Protein AF-A0A5A5R8M0-F1 (afdb_monomer_lite)

Secondary structure (DSSP, 8-state):
---TTHHHHHHHHHHHHHHHHHHHHHHHHHHHHHHHHHHHHHTT-S-HHHHHHHHHHHHHHHHHHHHHHHHHHHHHTT-HHHHHHHHHHHHHHHHHHHHHHHHTT--

Radius of gyration: 21.93 Å; chains: 1; bounding box: 60×54×44 Å

InterPro domains:
  IPR005496 Integral membrane protein TerC [PF03741] (22-100)

Foldseek 3Di:
DPPPPVVCVVVCCVVVVVVVVVVVVVVVVVVVVLLVVQVVVLVPDPDPVVSVVSSVVSVVVSVVVVVVCVVVVVVQVVDPVSVVVVVVVVVVVVCCVVVVVVVVVVD

Structure (mmCIF, N/CA/C/O backbone):
data_AF-A0A5A5R8M0-F1
#
_entry.id   AF-A0A5A5R8M0-F1
#
loop_
_atom_site.group_PDB
_atom_site.id
_atom_site.type_symbol
_atom_site.label_atom_id
_atom_site.label_alt_id
_atom_site.label_comp_id
_atom_site.label_asym_id
_atom_site.label_entity_id
_atom_site.label_seq_id
_atom_site.pdbx_PDB_ins_code
_atom_site.Cartn_x
_atom_site.Cartn_y
_atom_site.Cartn_z
_atom_site.occupancy
_atom_site.B_iso_or_equiv
_atom_site.auth_seq_id
_atom_site.auth_comp_id
_atom_site.auth_asym_id
_atom_site.auth_atom_id
_atom_site.pdbx_PDB_model_num
ATOM 1 N N . MET A 1 1 ? 43.511 -20.134 -13.077 1.00 50.44 1 MET A N 1
ATOM 2 C CA . MET A 1 1 ? 42.956 -18.778 -13.272 1.00 50.44 1 MET A CA 1
ATOM 3 C C . MET A 1 1 ? 41.483 -18.806 -12.864 1.00 50.44 1 MET A C 1
ATOM 5 O O . MET A 1 1 ? 40.622 -18.998 -13.707 1.00 50.44 1 MET A O 1
ATOM 9 N N . SER A 1 2 ? 41.199 -18.733 -11.561 1.00 52.47 2 SER A N 1
ATOM 10 C CA . SER A 1 2 ? 39.853 -18.844 -10.969 1.00 52.47 2 SER A CA 1
ATOM 11 C C . SER A 1 2 ? 39.514 -17.728 -9.947 1.00 52.47 2 SER A C 1
ATOM 13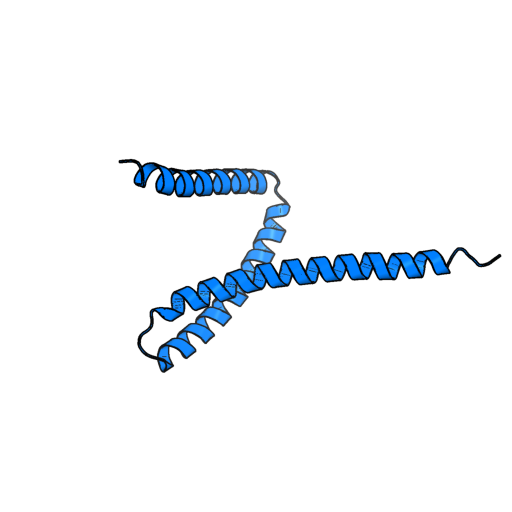 O O . SER A 1 2 ? 39.067 -18.062 -8.854 1.00 52.47 2 SER A O 1
ATOM 15 N N . PRO A 1 3 ? 39.730 -16.419 -10.232 1.00 62.56 3 PRO A N 1
ATOM 16 C CA . PRO A 1 3 ? 39.301 -15.341 -9.328 1.00 62.56 3 PRO A CA 1
ATOM 17 C C . PRO A 1 3 ? 37.932 -14.711 -9.673 1.00 62.56 3 PRO A C 1
ATOM 19 O O . PRO A 1 3 ? 37.373 -14.004 -8.852 1.00 62.56 3 PRO A O 1
ATOM 22 N N . GLN A 1 4 ? 37.359 -14.954 -10.858 1.00 59.12 4 GLN A N 1
ATOM 23 C CA . GLN A 1 4 ? 36.210 -14.171 -11.359 1.00 59.12 4 GLN A CA 1
ATOM 24 C C . GLN A 1 4 ? 34.822 -14.634 -10.868 1.00 59.12 4 GLN A C 1
ATOM 26 O O . GLN A 1 4 ? 33.858 -13.905 -11.042 1.00 59.12 4 GLN A O 1
ATOM 31 N N . ILE A 1 5 ? 34.688 -15.824 -10.268 1.00 59.44 5 ILE A N 1
ATOM 32 C CA . ILE A 1 5 ? 33.382 -16.352 -9.809 1.00 59.44 5 ILE A CA 1
ATOM 33 C C . ILE A 1 5 ? 33.050 -15.918 -8.368 1.00 59.44 5 ILE A C 1
ATOM 35 O O . ILE A 1 5 ? 31.878 -15.814 -8.013 1.00 59.44 5 ILE A O 1
ATOM 39 N N . LEU A 1 6 ? 34.064 -15.620 -7.548 1.00 66.06 6 LEU A N 1
ATOM 40 C CA . LEU A 1 6 ? 33.881 -15.255 -6.138 1.00 66.06 6 LEU A CA 1
ATOM 41 C C . LEU A 1 6 ? 33.359 -13.811 -5.968 1.00 66.06 6 LEU A C 1
ATOM 43 O O . LEU A 1 6 ? 32.526 -13.565 -5.101 1.00 66.06 6 LEU A O 1
ATOM 47 N N . ASP A 1 7 ? 33.748 -12.900 -6.867 1.00 60.03 7 ASP A N 1
ATOM 48 C CA . ASP A 1 7 ? 33.298 -11.495 -6.916 1.00 60.03 7 ASP A CA 1
ATOM 49 C C . ASP A 1 7 ? 31.795 -11.348 -7.207 1.00 60.03 7 ASP A C 1
ATOM 51 O O . ASP A 1 7 ? 31.111 -10.472 -6.670 1.00 60.03 7 ASP A O 1
ATOM 55 N N . ILE A 1 8 ? 31.257 -12.231 -8.056 1.00 63.91 8 ILE A N 1
ATOM 56 C CA . ILE A 1 8 ? 29.841 -12.199 -8.439 1.00 63.91 8 ILE A CA 1
ATOM 57 C C . ILE A 1 8 ? 28.981 -12.727 -7.294 1.00 63.91 8 ILE A C 1
ATOM 59 O O . ILE A 1 8 ? 27.907 -12.194 -7.072 1.00 63.91 8 ILE A O 1
ATOM 63 N N . ALA A 1 9 ? 29.451 -13.715 -6.526 1.00 63.47 9 ALA A N 1
ATOM 64 C CA . ALA A 1 9 ? 28.735 -14.231 -5.358 1.00 63.47 9 ALA A CA 1
ATOM 65 C C . ALA A 1 9 ? 28.685 -13.215 -4.197 1.00 63.47 9 ALA A C 1
ATOM 67 O O . ALA A 1 9 ? 27.653 -13.096 -3.533 1.00 63.47 9 ALA A O 1
ATOM 68 N N . GLU A 1 10 ? 29.759 -12.448 -3.987 1.00 67.94 10 GLU A N 1
ATOM 69 C CA . GLU A 1 10 ? 29.831 -11.418 -2.942 1.00 67.94 10 GLU A CA 1
ATOM 70 C C . GLU A 1 10 ? 28.951 -10.197 -3.276 1.00 67.94 10 GLU A C 1
ATOM 72 O O . GLU A 1 10 ? 28.124 -9.785 -2.458 1.00 67.94 10 GLU A O 1
ATOM 77 N N . ASN A 1 11 ? 29.007 -9.698 -4.520 1.00 63.09 11 ASN A N 1
ATOM 78 C CA . ASN A 1 11 ? 28.118 -8.626 -4.989 1.00 63.09 11 ASN A CA 1
ATOM 79 C C . ASN A 1 11 ? 26.654 -9.083 -5.117 1.00 63.09 11 ASN A C 1
ATOM 81 O O . ASN A 1 11 ? 25.738 -8.304 -4.846 1.00 63.09 11 ASN A O 1
ATOM 85 N N . LEU A 1 12 ? 26.403 -10.343 -5.487 1.00 66.69 12 LEU A N 1
ATOM 86 C CA . LEU A 1 12 ? 25.056 -10.912 -5.558 1.00 66.69 12 LEU A CA 1
ATOM 87 C C . LEU A 1 12 ? 24.429 -11.020 -4.167 1.00 66.69 12 LEU A C 1
ATOM 89 O O . LEU A 1 12 ? 23.253 -10.700 -4.027 1.00 66.69 12 LEU A O 1
ATOM 93 N N . SER A 1 13 ? 25.194 -11.381 -3.132 1.00 65.94 13 SER A N 1
ATOM 94 C CA . SER A 1 13 ? 24.686 -11.397 -1.757 1.00 65.94 13 SER A CA 1
ATOM 95 C C . SER A 1 13 ? 24.392 -9.982 -1.247 1.00 65.94 13 SER A C 1
ATOM 97 O O . SER A 1 13 ? 23.287 -9.738 -0.766 1.00 65.94 13 SER A O 1
ATOM 99 N N . LEU A 1 14 ? 25.298 -9.011 -1.436 1.00 71.69 14 LEU A N 1
ATOM 100 C CA . LEU A 1 14 ? 25.063 -7.628 -0.992 1.00 71.69 14 LEU A CA 1
ATOM 101 C C . LEU A 1 14 ? 23.913 -6.931 -1.740 1.00 71.69 14 LEU A C 1
ATOM 103 O O . LEU A 1 14 ? 23.074 -6.291 -1.110 1.00 71.69 14 LEU A O 1
ATOM 107 N N . THR A 1 15 ? 23.831 -7.067 -3.065 1.00 79.94 15 THR A N 1
ATOM 108 C CA . THR A 1 15 ? 22.819 -6.361 -3.877 1.00 79.94 15 THR A CA 1
ATOM 109 C C . THR A 1 15 ? 21.442 -7.015 -3.762 1.00 79.94 15 THR A C 1
ATOM 111 O O . THR A 1 15 ? 20.421 -6.324 -3.687 1.00 79.94 15 THR A O 1
ATOM 114 N N . THR A 1 16 ? 21.393 -8.351 -3.684 1.00 85.44 16 THR A N 1
A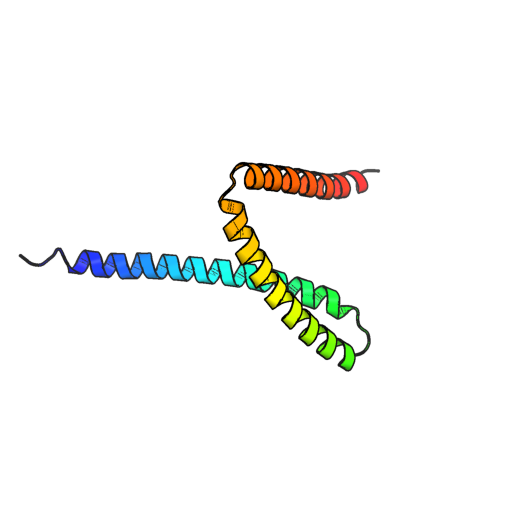TOM 115 C CA . THR A 1 16 ? 20.136 -9.078 -3.459 1.00 85.44 16 THR A CA 1
ATOM 116 C C . THR A 1 16 ? 19.643 -8.849 -2.036 1.00 85.44 16 THR A C 1
ATOM 118 O O . THR A 1 16 ? 18.476 -8.513 -1.856 1.00 85.44 16 THR A O 1
ATOM 121 N N . CYS A 1 17 ? 20.521 -8.917 -1.028 1.00 83.00 17 CYS A N 1
ATOM 122 C CA . CYS A 1 17 ? 20.161 -8.580 0.350 1.00 83.00 17 CYS A CA 1
ATOM 123 C C . CYS A 1 17 ? 19.679 -7.125 0.454 1.00 83.00 17 CYS A C 1
ATOM 125 O O . CYS A 1 17 ? 18.642 -6.874 1.061 1.00 83.00 17 CYS A O 1
ATOM 127 N N . GLY A 1 18 ? 20.339 -6.183 -0.229 1.00 88.75 18 GLY A N 1
ATOM 128 C CA . GLY A 1 18 ? 19.916 -4.781 -0.293 1.00 88.75 18 GLY A CA 1
ATOM 129 C C . GLY A 1 18 ? 18.539 -4.578 -0.939 1.00 88.75 18 GLY A C 1
ATOM 130 O O . GLY A 1 18 ? 17.728 -3.796 -0.441 1.00 88.75 18 GLY A O 1
ATOM 131 N N . THR A 1 19 ? 18.232 -5.318 -2.007 1.00 90.44 19 THR A N 1
ATOM 132 C CA . THR A 1 19 ? 16.930 -5.238 -2.691 1.00 90.44 19 THR A CA 1
ATOM 133 C C . THR A 1 19 ? 15.815 -5.848 -1.847 1.00 90.44 19 THR A C 1
ATOM 135 O O . THR A 1 19 ? 14.778 -5.215 -1.666 1.00 90.44 19 THR A O 1
ATOM 138 N N . ILE A 1 20 ? 16.034 -7.039 -1.278 1.00 91.38 20 ILE A N 1
ATOM 139 C CA . ILE A 1 20 ? 15.072 -7.707 -0.389 1.00 91.38 20 ILE A CA 1
ATOM 140 C C . ILE A 1 20 ? 14.833 -6.864 0.869 1.00 91.38 20 ILE A C 1
ATOM 142 O O . ILE A 1 20 ? 13.689 -6.704 1.281 1.00 91.38 20 ILE A O 1
ATOM 146 N N . LEU A 1 21 ? 15.886 -6.268 1.441 1.00 91.44 21 LEU A N 1
ATOM 147 C CA . LEU A 1 21 ? 15.778 -5.350 2.575 1.00 91.44 21 LEU A CA 1
ATOM 148 C C . LEU A 1 21 ? 14.941 -4.119 2.217 1.00 91.44 21 LEU A C 1
ATOM 150 O O . LEU A 1 21 ? 14.060 -3.735 2.981 1.00 91.44 21 LEU A O 1
ATOM 154 N N . THR A 1 22 ? 15.179 -3.521 1.049 1.00 93.12 22 THR A N 1
ATOM 155 C CA . THR A 1 22 ? 14.416 -2.353 0.585 1.00 93.12 22 THR A CA 1
ATOM 156 C C . THR A 1 22 ? 12.945 -2.704 0.361 1.00 93.12 22 THR A C 1
ATOM 158 O O . THR A 1 22 ? 12.074 -1.995 0.859 1.00 93.12 22 THR A O 1
ATOM 161 N N . LEU A 1 23 ? 12.656 -3.821 -0.315 1.00 91.56 23 LEU A N 1
ATOM 162 C CA . LEU A 1 23 ? 11.292 -4.329 -0.497 1.00 91.56 23 LEU A CA 1
ATOM 163 C C . LEU A 1 23 ? 10.607 -4.577 0.848 1.00 91.56 23 LEU A C 1
ATOM 165 O O . LEU A 1 23 ? 9.514 -4.067 1.073 1.00 91.56 23 LEU A O 1
ATOM 169 N N . ALA A 1 24 ? 11.283 -5.263 1.772 1.00 92.94 24 ALA A N 1
ATOM 170 C CA . ALA A 1 24 ? 10.761 -5.543 3.103 1.00 92.94 24 ALA A CA 1
ATOM 171 C C . ALA A 1 24 ? 10.444 -4.255 3.872 1.00 92.94 24 ALA A C 1
ATOM 173 O O . ALA A 1 24 ? 9.381 -4.153 4.483 1.00 92.94 24 ALA A O 1
ATOM 174 N N . VAL A 1 25 ? 11.323 -3.249 3.824 1.00 95.00 25 VAL A N 1
ATOM 175 C CA . VAL A 1 25 ? 11.090 -1.949 4.467 1.00 95.00 25 VAL A CA 1
ATOM 176 C C . VAL A 1 25 ? 9.897 -1.232 3.832 1.00 95.00 25 VAL A C 1
ATOM 178 O O . VAL A 1 25 ? 8.998 -0.808 4.559 1.00 95.00 25 VAL A O 1
ATOM 181 N N . LEU A 1 26 ? 9.834 -1.136 2.500 1.00 92.44 26 LEU A N 1
ATOM 182 C CA . LEU A 1 26 ? 8.727 -0.477 1.796 1.00 92.44 26 LEU A CA 1
ATOM 183 C C . LEU A 1 26 ? 7.387 -1.178 2.052 1.00 92.44 26 LEU A C 1
ATOM 185 O O . LEU A 1 26 ? 6.398 -0.515 2.365 1.00 92.44 26 LEU A O 1
ATOM 189 N N . GLU A 1 27 ? 7.340 -2.509 1.978 1.00 88.12 27 GLU A N 1
ATOM 190 C CA . GLU A 1 27 ? 6.128 -3.278 2.266 1.00 88.12 27 GLU A CA 1
ATOM 191 C C . GLU A 1 27 ? 5.722 -3.187 3.731 1.00 88.12 27 GLU A C 1
ATOM 193 O O . GLU A 1 27 ? 4.524 -3.148 4.021 1.00 88.12 27 GLU A O 1
ATOM 198 N N . THR A 1 28 ? 6.678 -3.110 4.657 1.00 89.75 28 THR A N 1
ATOM 199 C CA . THR A 1 28 ? 6.386 -2.932 6.084 1.00 89.75 28 THR A CA 1
ATOM 200 C C . THR A 1 28 ? 5.796 -1.550 6.348 1.00 89.75 28 THR A C 1
ATOM 202 O O . THR A 1 28 ? 4.757 -1.458 6.999 1.00 89.75 28 THR A O 1
ATOM 205 N N . ILE A 1 29 ? 6.385 -0.484 5.793 1.00 92.56 29 ILE A N 1
ATOM 206 C CA . ILE A 1 29 ? 5.872 0.891 5.927 1.00 92.56 29 ILE A CA 1
ATOM 207 C C . ILE A 1 29 ? 4.461 0.993 5.339 1.00 92.56 29 ILE A C 1
ATOM 209 O O . ILE A 1 29 ? 3.544 1.473 6.006 1.00 92.56 29 ILE A O 1
ATOM 213 N N . LEU A 1 30 ? 4.260 0.467 4.127 1.00 86.75 30 LEU A N 1
ATOM 214 C CA . LEU A 1 30 ? 2.957 0.464 3.461 1.00 86.75 30 LEU A CA 1
ATOM 215 C C . LEU A 1 30 ? 1.914 -0.373 4.229 1.00 86.75 30 LEU A C 1
ATOM 217 O O . LEU A 1 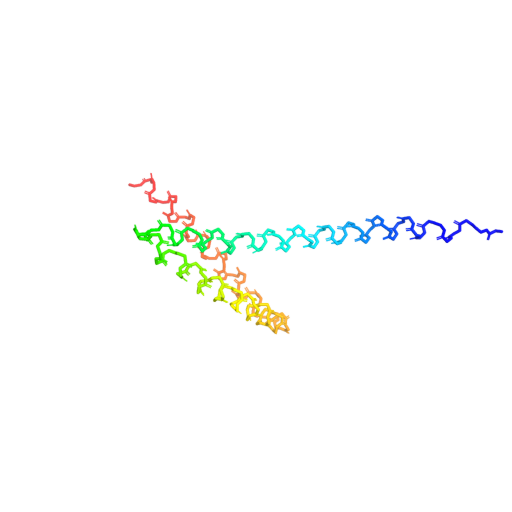30 ? 0.725 -0.056 4.230 1.00 86.75 30 LEU A O 1
ATOM 221 N N . SER A 1 31 ? 2.339 -1.441 4.912 1.00 85.12 31 SER A N 1
ATOM 222 C CA . SER A 1 31 ? 1.467 -2.233 5.794 1.00 85.12 31 SER A CA 1
ATOM 223 C C . SER A 1 31 ? 1.102 -1.490 7.078 1.00 85.12 31 SER A C 1
ATOM 225 O O . SER A 1 31 ? -0.027 -1.618 7.552 1.00 85.12 31 SER A O 1
ATOM 227 N N . ALA A 1 32 ? 2.048 -0.739 7.645 1.00 89.69 32 ALA A N 1
ATOM 228 C CA . ALA A 1 32 ? 1.881 -0.046 8.915 1.00 89.69 32 ALA A CA 1
ATOM 229 C C . ALA A 1 32 ? 0.848 1.083 8.822 1.00 89.69 32 ALA A C 1
ATOM 231 O O . ALA A 1 32 ? -0.007 1.182 9.699 1.00 89.69 32 ALA A O 1
ATOM 232 N N . ASP A 1 33 ? 0.867 1.876 7.747 1.00 87.88 33 ASP A N 1
ATOM 233 C CA . ASP A 1 33 ? -0.069 2.995 7.551 1.00 87.88 33 ASP A CA 1
ATOM 234 C C . ASP A 1 33 ? -1.541 2.531 7.594 1.00 87.88 33 ASP A C 1
ATOM 236 O O . ASP A 1 33 ? -2.371 3.076 8.327 1.00 87.88 33 ASP A O 1
ATOM 240 N N . ASN A 1 34 ? -1.828 1.405 6.930 1.00 86.19 34 ASN A N 1
ATOM 241 C CA . ASN A 1 34 ? -3.152 0.780 6.909 1.00 86.19 34 ASN A CA 1
ATOM 242 C C . ASN A 1 34 ? -3.609 0.287 8.297 1.00 86.19 34 ASN A C 1
ATOM 244 O O . ASN A 1 34 ? -4.786 0.404 8.646 1.00 86.19 34 ASN A O 1
ATOM 248 N N . ALA A 1 35 ? -2.693 -0.246 9.113 1.00 87.00 35 ALA A N 1
ATOM 249 C CA . ALA A 1 35 ? -3.001 -0.681 10.475 1.00 87.00 35 ALA A CA 1
ATOM 250 C C . ALA A 1 35 ? -3.204 0.508 11.431 1.00 87.00 35 ALA A C 1
ATOM 252 O O . ALA A 1 35 ? -4.090 0.465 12.285 1.00 87.00 35 ALA A O 1
ATOM 253 N N . VAL A 1 36 ? -2.420 1.581 11.271 1.00 88.75 36 VAL A N 1
ATOM 254 C CA . VAL A 1 36 ? -2.528 2.809 12.074 1.00 88.75 36 VAL A CA 1
ATOM 255 C C . VAL A 1 36 ? -3.854 3.519 11.810 1.00 88.75 36 VAL A C 1
ATOM 257 O O . VAL A 1 36 ? -4.527 3.903 12.766 1.00 88.75 36 VAL A O 1
ATOM 260 N N . ALA A 1 37 ? -4.272 3.637 10.547 1.00 88.06 37 ALA A N 1
ATOM 261 C CA . ALA A 1 37 ? -5.562 4.223 10.189 1.00 88.06 37 ALA A CA 1
ATOM 262 C C . ALA A 1 37 ? -6.735 3.426 10.786 1.00 88.06 37 ALA A C 1
ATOM 264 O O . ALA A 1 37 ? -7.614 4.004 11.428 1.00 88.06 37 ALA A O 1
ATOM 265 N N . LEU A 1 38 ? -6.721 2.092 10.656 1.00 87.25 38 LEU A N 1
ATOM 266 C CA . LEU A 1 38 ? -7.758 1.242 11.244 1.00 87.25 38 LEU A CA 1
ATOM 267 C C . LEU A 1 38 ? -7.781 1.348 12.777 1.00 87.25 38 LEU A C 1
ATOM 269 O O . LEU A 1 38 ? -8.849 1.462 13.376 1.00 87.25 38 LEU A O 1
ATOM 273 N N . ALA A 1 39 ? -6.611 1.359 13.419 1.00 86.00 39 ALA A N 1
ATOM 274 C CA . ALA A 1 39 ? -6.506 1.539 14.862 1.00 86.00 39 ALA A CA 1
ATOM 275 C C . ALA A 1 39 ? -7.020 2.915 15.314 1.00 86.00 39 ALA A C 1
ATOM 277 O O . ALA A 1 39 ? -7.650 3.004 16.366 1.00 86.00 39 ALA A O 1
ATOM 278 N N . ALA A 1 40 ? -6.788 3.977 14.537 1.00 86.94 40 ALA A N 1
ATOM 279 C CA . ALA A 1 40 ? -7.307 5.312 14.828 1.00 86.94 40 ALA A CA 1
ATOM 280 C C . ALA A 1 40 ? -8.842 5.364 14.740 1.00 86.94 40 ALA A C 1
ATOM 282 O O . ALA A 1 40 ? -9.470 5.914 15.639 1.00 86.94 40 ALA A O 1
ATOM 283 N N . LEU A 1 41 ? -9.441 4.726 13.729 1.00 85.62 41 LEU A N 1
ATOM 284 C CA . LEU A 1 41 ? -10.900 4.659 13.560 1.00 85.62 41 LEU A CA 1
ATOM 285 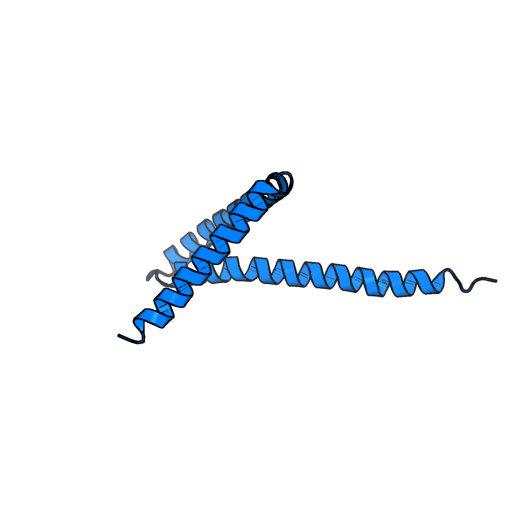C C . LEU A 1 41 ? -11.587 3.849 14.668 1.00 85.62 41 LEU A C 1
ATOM 287 O O . LEU A 1 41 ? -12.649 4.211 15.160 1.00 85.62 41 LEU A O 1
ATOM 291 N N . VAL A 1 42 ? -10.979 2.738 15.082 1.00 82.06 42 VAL A N 1
ATOM 292 C CA . VAL A 1 42 ? -11.573 1.814 16.060 1.00 82.06 42 VAL A CA 1
ATOM 293 C C . VAL A 1 42 ? -11.410 2.308 17.512 1.00 82.06 42 VAL A C 1
ATOM 295 O O . VAL A 1 42 ? -12.091 1.820 18.412 1.00 82.06 42 VAL A O 1
ATOM 298 N N . ARG A 1 43 ? -10.540 3.296 17.767 1.00 78.31 43 ARG A N 1
ATOM 299 C CA . ARG A 1 43 ? -10.307 3.882 19.103 1.00 78.31 43 ARG A CA 1
ATOM 300 C C . ARG A 1 43 ? -11.472 4.703 19.658 1.00 78.31 43 ARG A C 1
ATOM 302 O O . ARG A 1 43 ? -11.507 4.911 20.865 1.00 78.31 43 ARG A O 1
ATOM 309 N N . GLU A 1 44 ? -12.404 5.145 18.820 1.00 74.12 44 GLU A N 1
ATOM 310 C CA . GLU A 1 44 ? -13.581 5.913 19.254 1.00 74.12 44 GLU A CA 1
ATOM 311 C C . GLU A 1 44 ? -14.720 5.037 19.801 1.00 74.12 44 GLU A C 1
ATOM 313 O O . GLU A 1 44 ? -15.717 5.567 20.290 1.00 74.12 44 GLU A O 1
ATOM 318 N N . LEU A 1 45 ? -14.595 3.702 19.762 1.00 74.38 45 LEU A N 1
ATOM 319 C CA . LEU A 1 45 ? -15.642 2.816 20.267 1.00 74.38 45 LEU A CA 1
ATOM 320 C C . LEU A 1 45 ? -15.536 2.631 21.798 1.00 74.38 45 LEU A C 1
ATOM 322 O O . LEU A 1 45 ? -14.510 2.152 22.283 1.00 74.38 45 LEU A O 1
ATOM 326 N N . PRO A 1 46 ? -16.602 2.934 22.565 1.00 63.47 46 PRO A N 1
ATOM 327 C CA . PRO A 1 46 ? -16.594 2.896 24.031 1.00 63.47 46 PRO A CA 1
ATOM 328 C C . PRO A 1 46 ? -16.636 1.482 24.637 1.00 63.47 46 PRO A C 1
ATOM 330 O O . PRO A 1 46 ? -16.334 1.329 25.820 1.00 63.47 46 PRO A O 1
ATOM 333 N N . ASP A 1 47 ? -16.996 0.450 23.862 1.00 79.12 47 ASP A N 1
ATOM 334 C CA . ASP A 1 47 ? -17.107 -0.930 24.353 1.00 79.12 47 ASP A CA 1
ATOM 335 C C . ASP A 1 47 ? -15.968 -1.830 23.817 1.00 79.12 47 ASP A C 1
ATOM 337 O O . ASP A 1 47 ? -15.876 -2.064 22.602 1.00 79.12 47 ASP A O 1
ATOM 341 N N . PRO A 1 48 ? -15.112 -2.397 24.691 1.00 76.19 48 PRO A N 1
ATOM 342 C CA . PRO A 1 48 ? -13.960 -3.203 24.287 1.00 76.19 48 PRO A CA 1
ATOM 343 C C . PRO A 1 48 ? -14.333 -4.493 23.539 1.00 76.19 48 PRO A C 1
ATOM 345 O O . PRO A 1 48 ? -13.499 -5.037 22.808 1.00 76.19 48 PRO A O 1
ATOM 348 N N . ARG A 1 49 ? -15.569 -5.004 23.673 1.00 79.44 49 ARG A N 1
ATOM 349 C CA . ARG A 1 49 ? -16.011 -6.184 22.907 1.00 79.44 49 ARG A CA 1
ATOM 350 C C . ARG A 1 49 ? -16.320 -5.837 21.453 1.00 79.44 49 ARG A C 1
ATOM 352 O O . ARG A 1 49 ? -15.861 -6.541 20.553 1.00 79.44 49 ARG A O 1
ATOM 359 N N . GLN A 1 50 ? -17.036 -4.737 21.219 1.00 78.19 50 GLN A N 1
ATOM 360 C CA . GLN A 1 50 ? -17.321 -4.254 19.863 1.00 78.19 50 GLN A CA 1
ATOM 361 C C . GLN A 1 50 ? -16.053 -3.765 19.171 1.00 78.19 50 GLN A C 1
ATOM 363 O O . GLN A 1 50 ? -15.879 -4.016 17.983 1.00 78.19 50 GLN A O 1
ATOM 368 N N . GLN A 1 51 ? -15.124 -3.170 19.924 1.0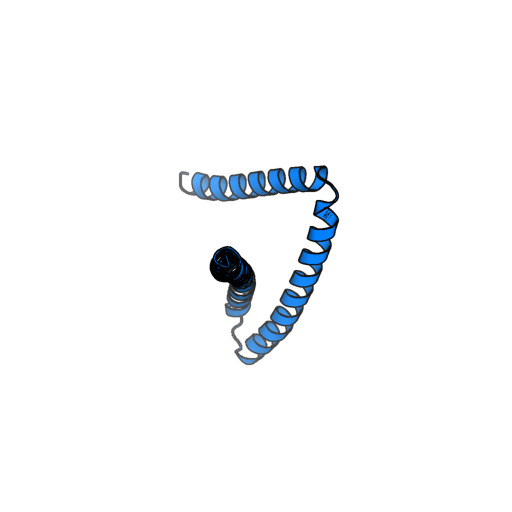0 80.69 51 GLN A N 1
ATOM 369 C CA . GLN A 1 51 ? -13.823 -2.751 19.413 1.00 80.69 51 GLN A CA 1
ATOM 370 C C . GLN A 1 51 ? -13.053 -3.916 18.773 1.00 80.69 51 GLN A C 1
ATOM 372 O O . GLN A 1 51 ? -12.555 -3.792 17.657 1.00 80.69 51 GLN A O 1
ATOM 377 N N . ARG A 1 52 ? -12.981 -5.077 19.441 1.00 80.38 52 ARG A N 1
ATOM 378 C CA . ARG A 1 52 ? -12.282 -6.253 18.891 1.00 80.38 52 ARG A CA 1
ATOM 379 C C . ARG A 1 52 ? -12.976 -6.839 17.671 1.00 80.38 52 ARG A C 1
ATOM 381 O O . ARG A 1 52 ? -12.307 -7.288 16.744 1.00 80.38 52 ARG A O 1
ATOM 388 N N . GLN A 1 53 ? -14.304 -6.829 17.658 1.00 83.44 53 GLN A N 1
ATOM 389 C CA . GLN A 1 53 ? -15.065 -7.326 16.520 1.00 83.44 53 GLN A CA 1
ATOM 390 C C . GLN A 1 53 ? -14.901 -6.391 15.314 1.00 83.44 53 GLN A C 1
ATOM 392 O O . GLN A 1 53 ? -14.547 -6.854 14.233 1.00 83.44 53 GLN A O 1
ATOM 397 N N . ALA A 1 54 ? -15.045 -5.079 15.516 1.00 83.88 54 ALA A N 1
ATOM 398 C CA . ALA A 1 54 ? -14.785 -4.058 14.506 1.00 83.88 54 ALA A CA 1
ATOM 399 C C . ALA A 1 54 ? -13.342 -4.120 13.983 1.00 83.88 54 ALA A C 1
ATOM 401 O O . ALA A 1 54 ? -13.128 -4.003 12.781 1.00 83.88 54 ALA A O 1
ATOM 402 N N . LEU A 1 55 ? -12.362 -4.384 14.854 1.00 84.94 55 LEU A N 1
ATOM 403 C CA . LEU A 1 55 ? -10.966 -4.548 14.451 1.00 84.94 55 LEU A CA 1
ATOM 404 C C . LEU A 1 55 ? -10.766 -5.778 13.558 1.00 84.94 55 LEU A C 1
ATOM 406 O O . LEU A 1 55 ? -10.086 -5.675 12.544 1.00 84.94 55 LEU A O 1
ATOM 410 N N . ASN A 1 56 ? -11.379 -6.919 13.880 1.00 88.44 56 ASN A N 1
ATOM 411 C CA . ASN A 1 56 ? -11.267 -8.128 13.059 1.00 88.44 56 ASN A CA 1
ATOM 412 C C . ASN A 1 56 ? -11.940 -7.968 11.689 1.00 88.44 56 ASN A C 1
ATOM 414 O O . ASN A 1 56 ? -11.351 -8.330 10.670 1.00 88.44 56 ASN A O 1
ATOM 418 N N . TRP A 1 57 ? -13.151 -7.404 11.649 1.00 88.25 57 TRP A N 1
ATOM 419 C CA . TRP A 1 57 ? -13.853 -7.134 10.390 1.00 88.25 57 TRP A CA 1
ATOM 420 C C . TRP A 1 57 ? -13.145 -6.055 9.565 1.00 88.25 57 TRP A C 1
ATOM 422 O O . TRP A 1 57 ? -13.024 -6.187 8.348 1.00 88.25 57 TRP A O 1
ATOM 432 N N . GLY A 1 58 ? -12.613 -5.025 10.224 1.00 88.56 58 GLY A N 1
ATOM 433 C CA . GLY A 1 58 ? -11.824 -3.975 9.595 1.00 88.56 58 GLY A CA 1
ATOM 434 C C . GLY A 1 58 ? -10.488 -4.478 9.056 1.00 88.56 58 GLY A C 1
ATOM 435 O O . GLY A 1 58 ? -10.105 -4.097 7.957 1.00 88.56 58 GLY A O 1
ATOM 436 N N . LEU A 1 59 ? -9.807 -5.383 9.765 1.00 88.38 59 LEU A N 1
ATOM 437 C CA . LEU A 1 59 ? -8.559 -5.997 9.307 1.00 88.38 59 LEU A CA 1
ATOM 438 C C . LEU A 1 59 ? -8.798 -6.892 8.087 1.00 88.38 59 LEU A C 1
ATOM 440 O O . LEU A 1 59 ? -8.049 -6.818 7.114 1.00 88.38 59 LEU A O 1
ATOM 444 N N . ALA A 1 60 ? -9.866 -7.694 8.112 1.00 90.75 60 ALA A N 1
ATOM 445 C CA . ALA A 1 60 ? -10.272 -8.502 6.967 1.00 90.75 60 ALA A CA 1
ATOM 446 C C . ALA A 1 60 ? -10.598 -7.618 5.750 1.00 90.75 60 ALA A C 1
ATOM 448 O O . ALA A 1 60 ? -10.097 -7.866 4.653 1.00 90.75 60 ALA A O 1
ATOM 449 N N . GLY A 1 61 ? -11.366 -6.542 5.950 1.00 90.88 61 GLY A N 1
ATOM 450 C CA . GLY A 1 61 ? -11.671 -5.564 4.904 1.00 90.88 61 GLY A CA 1
ATOM 451 C C . GLY A 1 61 ? -10.428 -4.845 4.372 1.00 90.88 61 GLY A C 1
ATOM 452 O O . GLY A 1 61 ? -10.263 -4.732 3.161 1.00 90.88 61 GLY A O 1
ATOM 453 N N . ALA A 1 62 ? -9.517 -4.422 5.251 1.00 88.12 62 ALA A N 1
ATOM 454 C CA . ALA A 1 62 ? -8.268 -3.760 4.881 1.00 88.12 62 ALA A CA 1
ATOM 455 C C . ALA A 1 62 ? -7.356 -4.676 4.052 1.00 88.12 62 ALA A C 1
ATOM 457 O O . ALA A 1 62 ? -6.757 -4.231 3.074 1.00 88.12 62 ALA A O 1
ATOM 458 N N . PHE A 1 63 ? -7.283 -5.965 4.392 1.00 89.00 63 PHE A N 1
ATOM 459 C CA . PHE A 1 63 ? -6.532 -6.944 3.612 1.00 89.00 63 PHE A CA 1
ATOM 460 C C . PHE A 1 63 ? -7.130 -7.139 2.211 1.00 89.00 63 PHE A C 1
ATOM 462 O O . PHE A 1 63 ? -6.404 -7.093 1.218 1.00 89.00 63 PHE A O 1
ATOM 469 N N . VAL A 1 64 ? -8.455 -7.287 2.114 1.00 92.88 64 VAL A N 1
ATOM 470 C CA . VAL A 1 64 ? -9.154 -7.410 0.823 1.00 92.88 64 VAL A CA 1
ATOM 471 C C . VAL A 1 64 ? -8.966 -6.153 -0.025 1.00 92.88 64 VAL A C 1
ATOM 473 O O . VAL A 1 64 ? -8.613 -6.254 -1.200 1.00 92.88 64 VAL A O 1
ATOM 476 N N . LEU A 1 65 ? -9.139 -4.970 0.570 1.00 89.88 65 LEU A N 1
ATOM 477 C CA . LEU A 1 65 ? -8.920 -3.690 -0.097 1.00 89.88 65 LEU A CA 1
ATOM 478 C C . LEU A 1 65 ? -7.482 -3.577 -0.606 1.00 89.88 65 LEU A C 1
ATOM 480 O O . LEU A 1 65 ? -7.273 -3.155 -1.737 1.00 89.88 65 LEU A O 1
ATOM 484 N N . ARG A 1 66 ? -6.494 -4.001 0.188 1.00 89.44 66 ARG A N 1
ATOM 485 C CA . ARG A 1 66 ? -5.088 -3.997 -0.219 1.00 89.44 66 ARG A CA 1
ATOM 486 C C . ARG A 1 66 ? -4.849 -4.858 -1.455 1.00 89.44 66 ARG A C 1
ATOM 488 O O . ARG A 1 66 ? -4.202 -4.391 -2.388 1.00 89.44 66 ARG A O 1
ATOM 495 N N . VAL A 1 67 ? -5.385 -6.079 -1.489 1.00 91.62 67 VAL A N 1
ATOM 496 C CA . VAL A 1 67 ? -5.277 -6.959 -2.666 1.00 91.62 67 VAL A CA 1
ATOM 497 C C . VAL A 1 67 ? -5.974 -6.329 -3.871 1.00 91.62 67 VAL A C 1
ATOM 499 O O . VAL A 1 67 ? -5.394 -6.268 -4.953 1.00 91.62 67 VAL A O 1
ATOM 502 N N . ALA A 1 68 ? -7.182 -5.794 -3.683 1.00 94.19 68 ALA A N 1
ATOM 503 C CA . ALA A 1 68 ? -7.929 -5.134 -4.748 1.00 94.19 68 ALA A CA 1
ATOM 504 C C . ALA A 1 68 ? -7.185 -3.911 -5.311 1.00 94.19 68 ALA A C 1
ATOM 506 O O . ALA A 1 68 ? -7.117 -3.744 -6.528 1.00 94.19 68 ALA A O 1
ATOM 507 N N . LEU A 1 69 ? -6.584 -3.087 -4.448 1.00 89.94 69 LEU A N 1
ATOM 508 C CA . LEU A 1 69 ? -5.776 -1.931 -4.836 1.00 89.94 69 LEU A CA 1
ATOM 509 C C . LEU A 1 69 ? -4.512 -2.349 -5.586 1.00 89.94 69 LEU A C 1
ATOM 511 O O . LEU A 1 69 ? -4.225 -1.766 -6.623 1.00 89.94 69 LEU A O 1
ATOM 515 N N . LEU A 1 70 ? -3.790 -3.372 -5.120 1.00 90.50 70 LEU A N 1
ATOM 516 C CA . LEU A 1 70 ? -2.610 -3.908 -5.813 1.00 90.50 70 LEU A CA 1
ATOM 517 C C . LEU A 1 70 ? -2.957 -4.416 -7.218 1.00 90.50 70 LEU A C 1
ATOM 519 O O . LEU A 1 70 ? -2.273 -4.079 -8.184 1.00 90.50 70 LEU A O 1
ATOM 523 N N . VAL A 1 71 ? -4.049 -5.175 -7.347 1.00 93.56 71 VAL A N 1
ATOM 524 C CA . VAL A 1 71 ? -4.534 -5.675 -8.643 1.00 93.56 71 VAL A CA 1
ATOM 525 C C . VAL A 1 71 ? -4.957 -4.518 -9.551 1.00 93.56 71 VAL A C 1
ATOM 527 O O . VAL A 1 71 ? -4.558 -4.462 -10.715 1.00 93.56 71 VAL A O 1
ATOM 530 N N . SER A 1 72 ? -5.712 -3.557 -9.017 1.00 92.12 72 SER A N 1
ATOM 531 C CA . SER A 1 72 ? -6.184 -2.388 -9.770 1.00 92.12 72 SER A CA 1
ATOM 532 C C . SER A 1 72 ? -5.031 -1.488 -10.213 1.00 92.12 72 SER A C 1
ATOM 534 O O . SER A 1 72 ? -5.025 -1.011 -11.347 1.00 92.12 72 SER A O 1
ATOM 536 N N . ALA A 1 73 ? -4.030 -1.287 -9.353 1.00 89.25 73 ALA A N 1
ATOM 537 C CA . ALA A 1 73 ? -2.830 -0.515 -9.652 1.00 89.25 73 ALA A CA 1
ATOM 538 C C . ALA A 1 73 ? -1.993 -1.200 -10.737 1.00 89.25 73 ALA A C 1
ATOM 540 O O . ALA A 1 73 ? -1.626 -0.560 -11.719 1.00 89.25 73 ALA A O 1
ATOM 541 N N . SER A 1 74 ? -1.767 -2.513 -10.619 1.00 90.56 74 SER A N 1
ATOM 542 C CA . SER A 1 74 ? -1.057 -3.293 -11.639 1.00 90.56 74 SER A CA 1
ATOM 543 C C . SER A 1 74 ? -1.744 -3.212 -13.008 1.00 90.56 74 SER A C 1
ATOM 545 O O . SER A 1 74 ? -1.075 -3.108 -14.037 1.00 90.56 74 SER A O 1
ATOM 547 N N . TRP A 1 75 ? -3.080 -3.195 -13.035 1.00 91.06 75 TRP A N 1
ATOM 548 C CA . TRP A 1 75 ? -3.827 -3.009 -14.276 1.00 91.06 75 TRP A CA 1
ATOM 549 C C . TRP A 1 75 ? -3.755 -1.568 -14.803 1.00 91.06 75 TRP A C 1
ATOM 551 O O . TRP A 1 75 ? -3.566 -1.365 -16.002 1.00 91.06 75 TRP A O 1
ATOM 561 N N . THR A 1 76 ? -3.836 -0.581 -13.910 1.00 88.88 76 THR A N 1
ATOM 562 C CA . THR A 1 76 ? -3.776 0.857 -14.220 1.00 88.88 76 THR A CA 1
ATOM 563 C C . THR A 1 76 ? -2.439 1.282 -14.824 1.00 88.88 76 THR A C 1
ATOM 565 O O . THR A 1 76 ? -2.439 2.055 -15.777 1.00 88.88 76 THR A O 1
ATOM 568 N N . VAL A 1 77 ? -1.312 0.737 -14.346 1.00 88.69 77 VAL A N 1
ATOM 569 C CA . VAL A 1 77 ? 0.043 1.046 -14.859 1.00 88.69 77 VAL A CA 1
ATOM 570 C C . VAL A 1 77 ? 0.191 0.746 -16.357 1.00 88.69 77 VAL A C 1
ATOM 572 O O . VAL A 1 77 ? 1.048 1.315 -17.027 1.00 88.69 77 VAL A O 1
ATOM 575 N N . LYS A 1 78 ? -0.682 -0.085 -16.940 1.00 88.19 78 LYS A N 1
ATOM 576 C CA . LYS A 1 78 ? -0.703 -0.300 -18.394 1.00 88.19 78 LYS A CA 1
ATOM 577 C C . LYS A 1 78 ? -1.100 0.949 -19.194 1.00 88.19 78 LYS A C 1
ATOM 579 O O . LYS A 1 78 ? -0.815 1.002 -20.388 1.00 88.19 78 LYS A O 1
ATOM 584 N N . PHE A 1 79 ? -1.748 1.936 -18.573 1.00 90.06 79 PHE A N 1
ATOM 585 C CA . PHE A 1 79 ? -2.241 3.149 -19.222 1.00 90.06 79 PHE A CA 1
ATOM 586 C C . PHE A 1 79 ? -1.586 4.400 -18.629 1.00 90.06 79 PHE A C 1
ATOM 588 O O . PHE A 1 79 ? -2.024 4.925 -17.605 1.00 90.06 79 PHE A O 1
ATOM 595 N N . TRP A 1 80 ? -0.589 4.945 -19.330 1.00 89.12 80 TRP A N 1
ATOM 596 C CA . TRP A 1 80 ? 0.168 6.122 -18.875 1.00 89.12 80 TRP A CA 1
ATOM 597 C C . TRP A 1 80 ? -0.708 7.364 -18.593 1.00 89.12 80 TRP A C 1
ATOM 599 O O . TRP A 1 80 ? -0.408 8.158 -17.707 1.00 89.12 80 TRP A O 1
ATOM 609 N N . GLN A 1 81 ? -1.834 7.520 -19.303 1.00 89.62 81 GLN A N 1
ATOM 610 C CA . GLN A 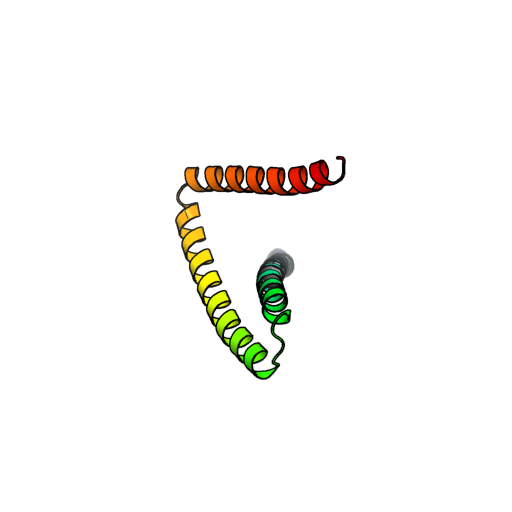1 81 ? -2.780 8.630 -19.110 1.00 89.62 81 GLN A CA 1
ATOM 611 C C . GLN A 1 81 ? -3.403 8.627 -17.710 1.00 89.62 81 GLN A C 1
ATOM 613 O O . GLN A 1 81 ? -3.633 9.689 -17.133 1.00 89.62 81 GLN A O 1
ATOM 618 N N . VAL A 1 82 ? -3.682 7.439 -17.168 1.00 87.94 82 VAL A N 1
ATOM 619 C CA . VAL A 1 82 ? -4.341 7.286 -15.866 1.00 87.94 82 VAL A CA 1
ATOM 620 C C . VAL A 1 82 ? -3.369 7.619 -14.735 1.00 87.94 82 VAL A C 1
ATOM 622 O O . VAL A 1 82 ? -3.760 8.273 -13.771 1.00 87.94 82 VAL A O 1
ATOM 625 N N . GLU A 1 83 ? -2.093 7.254 -14.883 1.00 88.12 83 GLU A N 1
ATOM 626 C CA . GLU A 1 83 ? -1.030 7.618 -13.941 1.00 88.12 83 GLU A CA 1
ATOM 627 C C . GLU A 1 83 ? -0.876 9.142 -13.828 1.00 88.12 83 GLU A C 1
ATOM 629 O O . GLU A 1 83 ? -0.899 9.690 -12.724 1.00 88.12 83 GLU A O 1
ATOM 634 N N . VAL A 1 84 ? -0.817 9.842 -14.967 1.00 93.00 84 VAL A N 1
ATOM 635 C CA . VAL A 1 84 ? -0.709 11.310 -15.003 1.00 93.00 84 VAL A CA 1
ATOM 636 C C . VAL A 1 84 ? -1.932 11.973 -14.366 1.00 93.00 84 VAL A C 1
ATOM 638 O O . VAL A 1 84 ? -1.787 12.897 -13.564 1.00 93.00 84 VAL A O 1
ATOM 641 N N . LEU A 1 85 ? -3.140 11.491 -14.675 1.00 93.19 85 LEU A N 1
ATOM 642 C CA . LEU A 1 85 ? -4.370 12.032 -14.096 1.00 93.19 85 LEU A CA 1
ATOM 643 C C . LEU A 1 85 ? -4.410 11.839 -12.571 1.00 93.19 85 LEU A C 1
ATOM 645 O O . LEU A 1 85 ? -4.779 12.756 -11.836 1.00 93.19 85 LEU A O 1
ATOM 649 N N . GLY A 1 86 ? -3.990 10.661 -12.097 1.00 89.94 86 GLY A N 1
ATOM 650 C CA . GLY A 1 86 ? -3.896 10.337 -10.676 1.00 89.94 86 GLY A CA 1
ATOM 651 C C . GLY A 1 86 ? -2.887 11.219 -9.941 1.00 89.94 86 GLY A C 1
ATOM 652 O O . GLY A 1 86 ? -3.210 11.769 -8.887 1.00 89.94 86 GLY A O 1
ATOM 653 N N . ALA A 1 87 ? -1.702 11.425 -10.522 1.00 91.69 87 ALA A N 1
ATOM 654 C CA . ALA A 1 87 ? -0.671 12.295 -9.963 1.00 91.69 87 ALA A CA 1
ATOM 655 C C . ALA A 1 87 ? -1.150 13.752 -9.838 1.00 91.69 87 ALA A C 1
ATOM 657 O O . ALA A 1 87 ? -0.988 14.365 -8.781 1.00 91.69 87 ALA A O 1
ATOM 658 N N . ILE A 1 88 ? -1.800 14.293 -10.877 1.00 95.50 88 ILE A N 1
ATOM 659 C CA . ILE A 1 88 ? -2.369 15.651 -10.850 1.00 95.50 88 ILE A CA 1
ATOM 660 C C . ILE A 1 88 ? -3.458 15.766 -9.776 1.00 95.50 88 ILE A C 1
ATOM 662 O O . ILE A 1 88 ? -3.472 16.735 -9.014 1.00 95.50 88 ILE A O 1
ATOM 666 N N . TYR A 1 89 ? -4.354 14.778 -9.682 1.00 93.25 89 TYR A N 1
ATOM 667 C CA . TYR A 1 89 ? -5.424 14.765 -8.683 1.00 93.25 89 TYR A CA 1
ATOM 668 C C . TYR A 1 89 ? -4.879 14.758 -7.247 1.00 93.25 89 TYR A C 1
ATOM 670 O O . TYR A 1 89 ? -5.325 15.547 -6.411 1.00 93.25 89 TYR A O 1
ATOM 678 N N . LEU A 1 90 ? -3.878 13.916 -6.969 1.00 88.81 90 LEU A N 1
ATOM 679 C CA . LEU A 1 90 ? -3.203 13.849 -5.670 1.00 88.81 90 LEU A CA 1
ATOM 680 C C . LEU A 1 90 ? -2.509 15.169 -5.320 1.00 88.81 90 LEU A C 1
ATOM 682 O O . LEU A 1 90 ? -2.628 15.639 -4.188 1.00 88.81 90 LEU A O 1
ATOM 686 N N . LEU A 1 91 ? -1.838 15.799 -6.289 1.00 91.94 91 LEU A N 1
ATOM 687 C CA . LEU A 1 91 ? -1.172 17.085 -6.092 1.00 91.94 91 LEU A CA 1
ATOM 688 C C . LEU A 1 91 ? -2.178 18.198 -5.763 1.00 91.94 91 LEU A C 1
ATOM 690 O O . LEU A 1 91 ? -1.956 18.984 -4.841 1.00 91.94 91 LEU A O 1
ATOM 694 N N . TRP A 1 92 ? -3.316 18.234 -6.465 1.00 93.06 92 TRP A N 1
ATOM 695 C CA . TRP A 1 92 ? -4.397 19.179 -6.181 1.00 93.06 92 TRP A CA 1
ATOM 696 C C . TRP A 1 92 ? -5.019 18.944 -4.800 1.00 93.06 92 TRP A C 1
ATOM 698 O O . TRP A 1 92 ? -5.247 19.901 -4.060 1.00 93.06 92 TRP A O 1
ATOM 708 N N . LEU A 1 93 ? -5.256 17.685 -4.420 1.00 90.25 93 LEU A N 1
ATOM 709 C CA . LEU A 1 93 ? -5.828 17.334 -3.120 1.00 90.25 93 LEU A CA 1
ATOM 710 C C . LEU A 1 93 ? -4.885 17.703 -1.966 1.00 90.25 93 LEU A C 1
ATOM 712 O O . LEU A 1 93 ? -5.324 18.320 -0.992 1.00 90.25 93 LEU A O 1
ATOM 716 N N . ALA A 1 94 ? -3.594 17.381 -2.093 1.00 89.56 94 ALA A N 1
ATOM 717 C CA . ALA A 1 94 ? -2.566 17.746 -1.121 1.00 89.56 94 ALA A CA 1
ATOM 718 C C . ALA A 1 94 ? -2.416 19.270 -1.016 1.00 89.56 94 ALA A C 1
ATOM 720 O O . ALA A 1 94 ? -2.456 19.815 0.088 1.00 89.56 94 ALA A O 1
ATOM 721 N N . GLY A 1 95 ? -2.334 19.965 -2.156 1.00 91.44 95 GLY A N 1
ATOM 722 C CA . GLY A 1 95 ? -2.280 21.423 -2.215 1.00 91.44 95 GLY A CA 1
ATOM 723 C C . GLY A 1 95 ? -3.491 22.062 -1.545 1.00 91.44 95 GLY A C 1
ATOM 724 O O . GLY A 1 95 ? -3.332 22.902 -0.667 1.00 91.44 95 GLY A O 1
ATOM 725 N N . LYS A 1 96 ? -4.707 21.606 -1.865 1.00 87.50 96 LYS A N 1
ATOM 726 C CA . LYS A 1 96 ? -5.941 22.098 -1.243 1.00 87.50 96 LYS A CA 1
ATOM 727 C C . LYS A 1 96 ? -5.942 21.876 0.265 1.00 87.50 96 LYS A C 1
ATOM 729 O O . LYS A 1 96 ? -6.230 22.810 1.000 1.00 87.50 96 LYS A O 1
ATOM 734 N N . HIS A 1 97 ? -5.636 20.671 0.742 1.00 80.56 97 HIS A N 1
ATOM 735 C CA . HIS A 1 97 ? -5.723 20.362 2.170 1.00 80.56 97 HIS A CA 1
ATOM 736 C C . HIS A 1 97 ? -4.656 21.110 2.984 1.00 80.56 97 HIS A C 1
ATOM 738 O O . HIS A 1 97 ? -4.947 21.627 4.063 1.00 80.56 97 HIS A O 1
ATOM 744 N N . PHE A 1 98 ? -3.436 21.230 2.449 1.00 83.38 98 PHE A N 1
ATOM 745 C CA . PHE A 1 98 ? -2.350 21.958 3.103 1.00 83.38 98 PHE A CA 1
ATOM 746 C C . PHE A 1 98 ? -2.572 23.474 3.047 1.00 83.38 98 PHE A C 1
ATOM 748 O O . PHE A 1 98 ? -2.491 24.132 4.084 1.00 83.38 98 PHE A O 1
ATOM 755 N N . CYS A 1 99 ? -2.954 24.024 1.887 1.00 78.25 99 CYS A N 1
ATOM 756 C CA . CYS A 1 99 ? -3.312 25.438 1.763 1.00 78.25 99 CYS A CA 1
ATOM 757 C C . CYS A 1 99 ? -4.540 25.783 2.601 1.00 78.25 99 CYS A C 1
ATOM 759 O O . CYS A 1 99 ? -4.523 26.818 3.244 1.00 78.25 99 CYS A O 1
ATOM 761 N N . GLN A 1 100 ? -5.568 24.936 2.689 1.00 70.56 100 GLN A N 1
ATOM 762 C CA . GLN A 1 100 ? -6.747 25.205 3.520 1.00 70.56 100 GLN A CA 1
ATOM 763 C C . GLN A 1 100 ? -6.404 25.209 5.014 1.00 70.56 100 GLN A C 1
ATOM 765 O O . GLN A 1 100 ? -6.890 26.059 5.757 1.00 70.56 100 GLN A O 1
ATOM 770 N N . LYS A 1 101 ? -5.507 24.320 5.457 1.00 65.12 101 LYS A N 1
ATOM 771 C CA . LYS A 1 101 ? -5.017 24.300 6.842 1.00 65.12 101 LYS A CA 1
ATOM 772 C C . LYS A 1 101 ? -4.130 25.508 7.172 1.00 65.12 101 LYS A C 1
ATOM 774 O O . LYS A 1 101 ? -4.139 25.960 8.315 1.00 65.12 101 LYS A O 1
ATOM 779 N N . PHE A 1 102 ? -3.391 26.033 6.190 1.00 65.44 102 PHE A N 1
ATOM 780 C CA . PHE A 1 102 ? -2.553 27.228 6.344 1.00 65.44 102 PHE A CA 1
ATOM 781 C C . PHE A 1 102 ? -3.361 28.535 6.257 1.00 65.44 102 PHE A C 1
ATOM 783 O O . PHE A 1 102 ? -3.154 29.430 7.070 1.00 65.44 102 PHE A O 1
ATOM 790 N N . LEU A 1 103 ? -4.326 28.631 5.336 1.00 64.62 103 LEU A N 1
ATOM 791 C CA . LEU A 1 103 ? -5.193 29.804 5.166 1.00 64.62 103 LEU A CA 1
ATOM 792 C C . LEU A 1 103 ? -6.134 29.996 6.370 1.00 64.62 103 LEU A C 1
ATOM 794 O O . LEU A 1 103 ? -6.367 31.124 6.784 1.00 64.62 103 LEU A O 1
ATOM 798 N N . ASN A 1 104 ? -6.608 28.907 6.993 1.00 61.88 104 ASN A N 1
ATOM 799 C CA . ASN A 1 104 ? -7.507 28.946 8.160 1.00 61.88 104 ASN A CA 1
ATOM 800 C C . ASN A 1 104 ? -6.807 29.274 9.500 1.00 61.88 104 ASN A C 1
ATOM 802 O O . ASN A 1 104 ? -7.448 29.295 10.543 1.00 61.88 104 ASN A O 1
ATOM 806 N N . ARG A 1 105 ? -5.482 29.467 9.504 1.00 56.97 105 ARG A N 1
ATOM 807 C CA . ARG A 1 105 ? -4.713 29.930 10.677 1.00 56.97 105 ARG A CA 1
ATOM 808 C C . ARG A 1 105 ? -4.445 31.441 10.656 1.00 56.97 105 ARG A C 1
ATOM 810 O O . ARG A 1 105 ? -3.907 31.949 11.634 1.00 56.97 105 ARG A O 1
ATOM 817 N N . VAL A 1 106 ? -4.743 32.126 9.547 1.00 59.41 106 VAL A N 1
ATOM 818 C CA . VAL A 1 106 ? -4.333 33.521 9.275 1.00 59.41 106 VAL A CA 1
ATOM 819 C C . VAL A 1 106 ? -5.537 34.473 9.143 1.00 59.41 106 VAL A C 1
ATOM 821 O O . VAL A 1 106 ? -5.347 35.671 8.959 1.00 59.41 106 VAL A O 1
ATOM 824 N N . CYS A 1 107 ? -6.767 33.978 9.313 1.00 44.03 107 CYS A N 1
ATOM 825 C CA . CYS A 1 107 ? -7.966 34.802 9.461 1.00 44.03 107 CYS A CA 1
ATOM 826 C C . CYS A 1 107 ? -8.739 34.406 10.719 1.00 44.03 107 CYS A C 1
ATOM 828 O O . CYS A 1 107 ? -8.739 33.193 11.036 1.00 44.03 107 CYS A O 1
#

Sequence (107 aa):
MSPQILDIAENLSLTTCGTILTLAVLETILSADNAVALAALVRELPDPRQQRQALNWGLAGAFVLRVALLVSASWTVKFWQVEVLGAIYLLWLAGKHFCQKFLNRVC

Organism: NCBI:txid2303981

pLDDT: mean 82.24, std 11.81, range [44.03, 95.5]